Protein AF-A0A7V9Q3D6-F1 (afdb_monomer)

Sequence (67 aa):
MNTPNAAPGDRVLIFDTTLRDGEQSPGISLNTAEKLEIAHQLARLGVDVIEAGFPIASPGDFESVQA

Structure (mmCIF, N/CA/C/O backbone):
data_AF-A0A7V9Q3D6-F1
#
_entry.id   AF-A0A7V9Q3D6-F1
#
loop_
_atom_site.group_PDB
_atom_site.id
_atom_site.type_symbol
_atom_site.label_atom_id
_atom_site.label_alt_id
_atom_site.label_comp_id
_atom_site.label_asym_id
_atom_site.label_entity_id
_atom_site.label_seq_id
_atom_site.pdbx_PDB_ins_code
_atom_site.Cartn_x
_atom_site.Cartn_y
_atom_site.Cartn_z
_atom_site.occupancy
_atom_site.B_iso_or_equiv
_atom_site.auth_seq_id
_atom_site.auth_comp_id
_atom_site.auth_asym_id
_atom_site.auth_atom_id
_atom_site.pdbx_PDB_model_num
ATOM 1 N N . MET A 1 1 ? -13.217 -14.128 33.723 1.00 45.16 1 MET A N 1
ATOM 2 C CA . MET A 1 1 ? -12.972 -12.742 33.276 1.00 45.16 1 MET A CA 1
ATOM 3 C C . MET A 1 1 ? -13.872 -12.505 32.077 1.00 45.16 1 MET A C 1
ATOM 5 O O . MET A 1 1 ? -13.643 -13.131 31.053 1.00 45.16 1 MET A O 1
ATOM 9 N N . ASN A 1 2 ? -14.943 -11.724 32.236 1.00 45.62 2 ASN A N 1
ATOM 10 C CA . ASN A 1 2 ? -15.850 -11.401 31.133 1.00 45.62 2 ASN A CA 1
ATOM 11 C C . ASN A 1 2 ? -15.217 -10.296 30.287 1.00 45.62 2 ASN A C 1
ATOM 13 O O . ASN A 1 2 ? -14.988 -9.198 30.788 1.00 45.62 2 ASN A O 1
ATOM 17 N N . THR A 1 3 ? -14.938 -10.586 29.023 1.00 56.41 3 THR A N 1
ATOM 18 C CA . THR A 1 3 ? -14.674 -9.562 28.010 1.00 56.41 3 THR A CA 1
ATOM 19 C C . THR A 1 3 ? -15.968 -8.784 27.753 1.00 56.41 3 THR A C 1
ATOM 21 O O . THR A 1 3 ? -17.001 -9.423 27.525 1.00 56.41 3 THR A O 1
ATOM 24 N N . PRO A 1 4 ? -15.967 -7.439 27.791 1.00 63.62 4 PRO A N 1
ATOM 25 C CA . PRO A 1 4 ? -17.126 -6.683 27.357 1.00 63.62 4 PRO A CA 1
ATOM 26 C C . PRO A 1 4 ? -17.318 -6.917 25.858 1.00 63.62 4 PRO A C 1
ATOM 28 O O . PRO A 1 4 ? -16.397 -6.752 25.062 1.00 63.62 4 PRO A O 1
ATOM 31 N N . ASN A 1 5 ? -18.519 -7.361 25.501 1.00 63.03 5 ASN A N 1
ATOM 32 C CA . ASN A 1 5 ? -19.001 -7.406 24.131 1.00 63.03 5 ASN A CA 1
ATOM 33 C C . ASN A 1 5 ? -18.999 -5.963 23.598 1.00 63.03 5 ASN A C 1
ATOM 35 O O . ASN A 1 5 ? -19.819 -5.161 24.046 1.00 63.03 5 ASN A O 1
ATOM 39 N N . ALA A 1 6 ? -18.034 -5.619 22.742 1.00 62.03 6 ALA A N 1
ATOM 40 C CA . ALA A 1 6 ? -17.930 -4.293 22.137 1.00 62.03 6 ALA A CA 1
ATOM 41 C C . ALA A 1 6 ? -19.220 -3.977 21.361 1.00 62.03 6 ALA A C 1
ATOM 43 O O . ALA A 1 6 ? -19.772 -4.854 20.688 1.00 62.03 6 ALA A O 1
ATOM 44 N N . ALA A 1 7 ? -19.740 -2.756 21.491 1.00 62.88 7 ALA A N 1
ATOM 45 C CA . ALA A 1 7 ? -20.987 -2.378 20.840 1.00 62.88 7 ALA A CA 1
ATOM 46 C C . ALA A 1 7 ? -20.796 -2.330 19.307 1.00 62.88 7 ALA A C 1
ATOM 48 O O . ALA A 1 7 ? -19.681 -2.088 18.830 1.00 62.88 7 ALA A O 1
ATOM 49 N N . PRO A 1 8 ? -21.854 -2.539 18.496 1.00 59.03 8 PRO A N 1
ATOM 50 C CA . PRO A 1 8 ? -21.758 -2.367 17.050 1.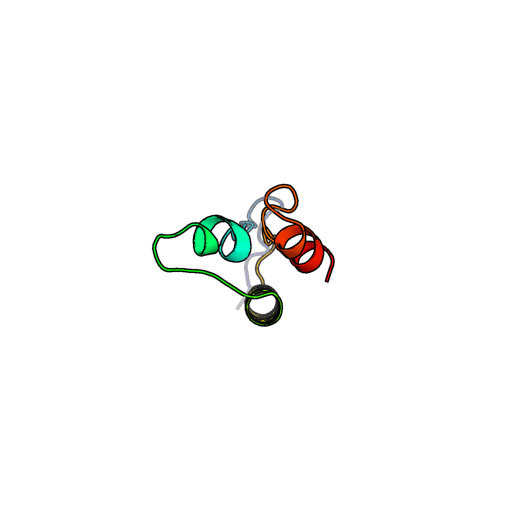00 59.03 8 PRO A CA 1
ATOM 51 C C . PRO A 1 8 ? -21.402 -0.901 16.750 1.00 59.03 8 PRO A C 1
ATOM 53 O O . PRO A 1 8 ? -22.234 -0.017 16.931 1.00 59.03 8 PRO A O 1
ATOM 56 N N . GLY A 1 9 ? -20.152 -0.647 16.349 1.00 70.75 9 GLY A N 1
ATOM 57 C CA . GLY A 1 9 ? -19.608 0.702 16.135 1.00 70.75 9 GLY A CA 1
ATOM 58 C C . GLY A 1 9 ? -18.238 0.964 16.775 1.00 70.75 9 GLY A C 1
ATOM 59 O O . GLY A 1 9 ? -17.575 1.913 16.378 1.00 70.75 9 GLY A O 1
ATOM 60 N N . ASP A 1 10 ? -17.775 0.106 17.690 1.00 83.56 10 ASP A N 1
ATOM 61 C CA . ASP A 1 10 ? -16.499 0.299 18.408 1.00 83.56 10 ASP A CA 1
ATOM 62 C C . ASP A 1 10 ? -15.257 -0.221 17.652 1.00 83.56 10 ASP A C 1
ATOM 64 O O . ASP A 1 10 ? -14.129 -0.110 18.138 1.00 83.56 10 ASP A O 1
ATOM 68 N N . ARG A 1 11 ? -15.428 -0.824 16.467 1.00 86.00 11 ARG A N 1
ATOM 69 C CA . ARG A 1 11 ? -14.301 -1.355 15.687 1.00 86.00 11 ARG A CA 1
ATOM 70 C C . ARG A 1 11 ? -13.624 -0.231 14.904 1.00 86.00 11 ARG A C 1
ATOM 72 O O . ARG A 1 11 ? -14.204 0.307 13.965 1.00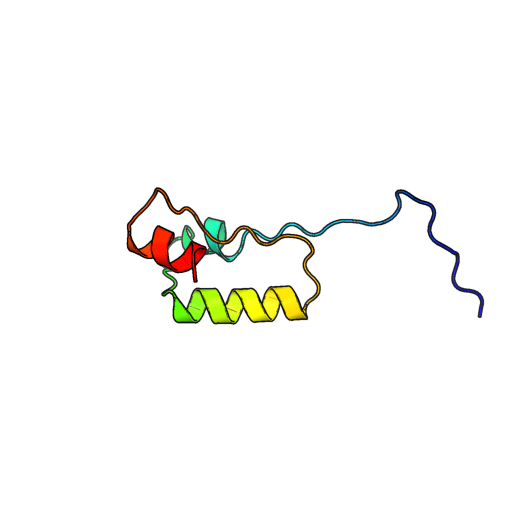 86.00 11 ARG A O 1
ATOM 79 N N . VAL A 1 12 ? -12.371 0.058 15.248 1.00 91.06 12 VAL A N 1
ATOM 80 C CA . VAL A 1 12 ? -11.475 0.885 14.428 1.00 91.06 12 VAL A CA 1
ATOM 81 C C . VAL A 1 12 ? -11.033 0.073 13.212 1.00 91.06 12 VAL A C 1
ATOM 83 O O . VAL A 1 12 ? -10.628 -1.078 13.365 1.00 91.06 12 VAL A O 1
ATOM 86 N N . LEU A 1 13 ? -11.124 0.674 12.024 1.00 95.25 13 LEU A N 1
ATOM 87 C CA . LEU A 1 13 ? -10.589 0.106 10.789 1.00 95.25 13 LEU 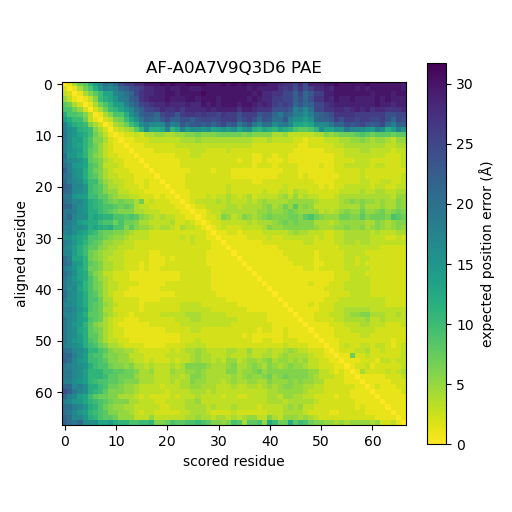A CA 1
ATOM 88 C C . LEU A 1 13 ? -9.227 0.727 10.488 1.00 95.25 13 LEU A C 1
ATOM 90 O O . LEU A 1 13 ? -9.071 1.947 10.559 1.00 95.25 13 LEU A O 1
ATOM 94 N N . ILE A 1 14 ? -8.265 -0.111 10.130 1.00 97.00 14 ILE A N 1
ATOM 95 C CA . ILE A 1 14 ? -6.930 0.291 9.711 1.00 97.00 14 ILE A CA 1
ATOM 96 C C . ILE A 1 14 ? -6.875 0.310 8.185 1.00 97.00 14 ILE A C 1
ATOM 98 O O . ILE A 1 14 ? -7.042 -0.718 7.527 1.00 97.00 14 ILE A O 1
ATOM 102 N N . PHE A 1 15 ? -6.635 1.501 7.644 1.00 97.62 15 PHE A N 1
ATOM 103 C CA . PHE A 1 15 ? -6.338 1.739 6.237 1.00 97.62 15 PHE A CA 1
ATOM 104 C C . PHE A 1 15 ? -4.847 2.059 6.108 1.00 97.62 15 PHE A C 1
ATOM 106 O O . PHE A 1 15 ? -4.390 3.057 6.665 1.00 97.62 15 PHE A O 1
ATOM 113 N N . ASP A 1 16 ? -4.099 1.200 5.422 1.00 98.19 16 ASP A N 1
ATOM 114 C CA . ASP A 1 16 ? -2.647 1.313 5.283 1.00 98.19 16 ASP A CA 1
ATOM 115 C C . ASP A 1 16 ? -2.260 1.767 3.867 1.00 98.19 16 ASP A C 1
ATOM 117 O O . ASP A 1 16 ? -2.707 1.181 2.879 1.00 98.19 16 ASP A O 1
ATOM 121 N N . THR A 1 17 ? -1.423 2.806 3.770 1.00 96.88 17 THR A N 1
ATOM 122 C CA . THR A 1 17 ? -0.977 3.406 2.499 1.00 96.88 17 THR A CA 1
ATOM 123 C C . THR A 1 17 ? 0.484 3.108 2.164 1.00 96.88 17 THR A C 1
ATOM 125 O O . THR A 1 17 ? 1.061 3.742 1.280 1.00 96.88 17 THR A O 1
ATOM 128 N N . THR A 1 18 ? 1.112 2.126 2.825 1.00 96.19 18 THR A N 1
ATOM 129 C CA . THR A 1 18 ? 2.548 1.832 2.663 1.00 96.19 18 THR A CA 1
ATOM 130 C C . THR A 1 18 ? 2.930 1.571 1.204 1.00 96.19 18 THR A C 1
ATOM 132 O O . THR A 1 18 ? 3.953 2.072 0.743 1.00 96.19 18 THR A O 1
ATOM 135 N N . LEU A 1 19 ? 2.112 0.831 0.447 1.00 95.56 19 LEU A N 1
ATOM 136 C CA . LEU A 1 19 ? 2.432 0.453 -0.937 1.00 95.56 19 LEU A CA 1
ATOM 137 C C . LEU A 1 19 ? 2.226 1.581 -1.960 1.00 95.56 19 LEU A C 1
ATOM 139 O O . LEU A 1 19 ? 2.722 1.474 -3.078 1.00 95.56 19 LEU A O 1
ATOM 143 N N . ARG A 1 20 ? 1.525 2.659 -1.589 1.00 94.62 20 ARG A N 1
ATOM 144 C CA . ARG A 1 20 ? 1.262 3.818 -2.454 1.00 94.62 20 ARG A CA 1
ATOM 145 C C . ARG A 1 20 ? 2.045 5.041 -1.995 1.00 94.62 20 ARG A C 1
ATOM 147 O O . ARG A 1 20 ? 2.897 5.533 -2.727 1.00 94.62 20 ARG A O 1
ATOM 154 N N . ASP A 1 21 ? 1.774 5.533 -0.789 1.00 93.50 21 ASP A N 1
ATOM 155 C CA . ASP A 1 21 ? 2.428 6.727 -0.239 1.00 93.50 21 ASP A CA 1
ATOM 156 C C . ASP A 1 21 ? 3.871 6.438 0.174 1.00 93.50 21 ASP A C 1
ATOM 158 O O . ASP A 1 21 ? 4.761 7.267 -0.028 1.00 93.50 21 ASP A O 1
ATOM 162 N N . GLY A 1 22 ? 4.116 5.250 0.734 1.00 93.06 22 GLY A N 1
ATOM 163 C CA . GLY A 1 22 ? 5.456 4.843 1.155 1.00 93.06 22 GLY A CA 1
ATOM 164 C C . GLY A 1 22 ? 6.430 4.785 -0.020 1.00 93.06 22 GLY A C 1
ATOM 165 O O . GLY A 1 22 ? 7.546 5.289 0.089 1.00 93.06 22 GLY A O 1
ATOM 166 N N . GLU A 1 23 ? 5.993 4.272 -1.171 1.00 91.25 23 GLU A N 1
ATOM 167 C CA . GLU A 1 23 ? 6.807 4.258 -2.392 1.00 91.25 23 GLU A CA 1
ATOM 168 C C . GLU A 1 23 ? 7.079 5.663 -2.954 1.00 91.25 23 GLU A C 1
ATOM 170 O O . GLU A 1 23 ? 8.144 5.905 -3.512 1.00 91.25 23 GLU A O 1
ATOM 175 N N . GLN A 1 24 ? 6.165 6.620 -2.771 1.00 87.94 24 GLN A N 1
ATOM 176 C CA . GLN A 1 24 ? 6.363 8.008 -3.211 1.00 87.94 24 GLN A CA 1
ATOM 177 C C . GLN A 1 24 ? 7.341 8.799 -2.324 1.00 87.94 24 GLN A C 1
ATOM 179 O O . GLN A 1 24 ? 7.661 9.953 -2.627 1.00 87.94 24 GLN A O 1
ATOM 184 N N . SER A 1 25 ? 7.832 8.202 -1.234 1.00 91.81 25 SER A N 1
ATOM 185 C CA . SER A 1 25 ? 8.821 8.832 -0.364 1.00 91.81 25 SER A CA 1
ATOM 186 C C . SER A 1 25 ? 10.184 8.955 -1.064 1.00 91.81 25 SER A C 1
ATOM 188 O O . SER A 1 25 ? 10.635 8.012 -1.719 1.00 91.81 25 SER A O 1
ATOM 190 N N . PRO A 1 26 ? 10.897 10.090 -0.921 1.00 92.12 26 PRO A N 1
ATOM 191 C CA . PRO A 1 26 ? 12.189 10.285 -1.571 1.00 92.12 26 PRO A CA 1
ATOM 192 C C . PRO A 1 26 ? 13.191 9.173 -1.243 1.00 92.12 26 PRO A C 1
ATOM 194 O O . PRO A 1 26 ? 13.493 8.919 -0.078 1.00 92.12 26 PRO A O 1
ATOM 197 N N . GLY A 1 27 ? 13.745 8.550 -2.284 1.00 90.38 27 GLY A N 1
ATOM 198 C CA . GLY A 1 27 ? 14.737 7.481 -2.148 1.00 90.38 27 GLY A CA 1
ATOM 199 C C . GLY A 1 27 ? 14.152 6.081 -1.946 1.00 90.38 27 GLY A C 1
ATOM 200 O O . GLY A 1 27 ? 14.927 5.145 -1.771 1.00 90.38 27 GLY A O 1
ATOM 201 N N . ILE A 1 28 ? 12.827 5.927 -2.001 1.00 90.00 28 ILE A N 1
ATOM 202 C CA . ILE A 1 28 ? 12.153 4.628 -1.992 1.00 90.00 28 ILE A CA 1
ATOM 203 C C . ILE A 1 28 ? 11.677 4.295 -3.409 1.00 90.00 28 ILE A C 1
ATOM 205 O O . ILE A 1 28 ? 11.195 5.150 -4.144 1.00 90.00 28 ILE A O 1
ATOM 209 N N . SER A 1 29 ? 11.855 3.041 -3.804 1.00 86.94 29 SER A N 1
ATOM 210 C CA . SER A 1 29 ? 11.260 2.449 -5.000 1.00 86.94 29 SER A CA 1
ATOM 211 C C . SER A 1 29 ? 11.058 0.974 -4.691 1.00 86.94 29 SER A C 1
ATOM 213 O O . SER A 1 29 ? 12.002 0.332 -4.230 1.00 86.94 29 SER A O 1
ATOM 215 N N . LEU A 1 30 ? 9.838 0.466 -4.872 1.00 90.00 30 LEU A N 1
ATOM 216 C CA . LEU A 1 30 ? 9.500 -0.918 -4.566 1.00 90.00 30 LEU A CA 1
ATOM 217 C C . LEU A 1 30 ? 9.229 -1.659 -5.870 1.00 90.00 30 LEU A C 1
ATOM 219 O O . LEU A 1 30 ? 8.401 -1.253 -6.682 1.00 90.00 30 LEU A O 1
ATOM 223 N N . ASN A 1 31 ? 9.897 -2.785 -6.077 1.00 90.62 31 ASN A N 1
ATOM 224 C CA . ASN A 1 31 ? 9.524 -3.671 -7.173 1.00 90.62 31 ASN A CA 1
ATOM 225 C C . ASN A 1 31 ? 8.281 -4.506 -6.808 1.00 90.62 31 ASN A C 1
ATOM 227 O O . ASN A 1 31 ? 7.878 -4.595 -5.648 1.00 90.62 31 ASN A O 1
ATOM 231 N N . THR A 1 32 ? 7.677 -5.163 -7.798 1.00 91.12 32 THR A N 1
ATOM 232 C CA . THR A 1 32 ? 6.459 -5.968 -7.607 1.00 91.12 32 THR A CA 1
ATOM 233 C C . THR A 1 32 ? 6.607 -7.051 -6.534 1.00 91.12 32 THR A C 1
ATOM 235 O O . THR A 1 32 ? 5.686 -7.261 -5.750 1.00 91.12 32 THR A O 1
ATOM 238 N 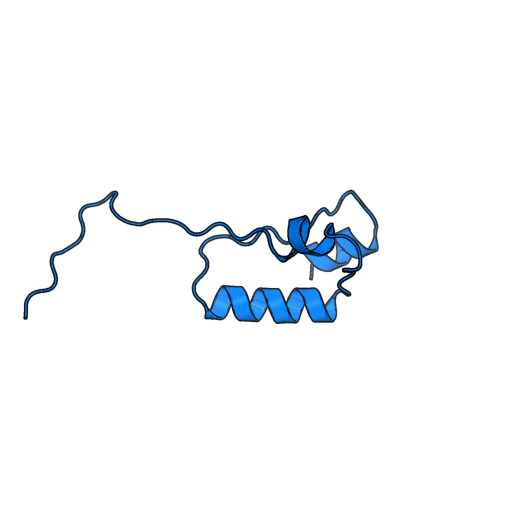N . ALA A 1 33 ? 7.759 -7.723 -6.449 1.00 93.69 33 ALA A N 1
ATOM 239 C CA . ALA A 1 33 ? 7.974 -8.769 -5.450 1.00 93.69 33 ALA A CA 1
ATOM 240 C C . ALA A 1 33 ? 8.056 -8.192 -4.027 1.00 93.69 33 ALA A C 1
ATOM 242 O O . ALA A 1 33 ? 7.490 -8.765 -3.099 1.00 93.69 33 ALA A O 1
ATOM 243 N N . GLU A 1 34 ? 8.708 -7.040 -3.859 1.00 94.75 34 GLU A N 1
ATOM 244 C CA . GLU A 1 34 ? 8.750 -6.312 -2.585 1.00 94.75 34 GLU A CA 1
ATOM 245 C C . GLU A 1 34 ? 7.357 -5.823 -2.175 1.00 94.75 34 GLU A C 1
ATOM 247 O O . GLU A 1 34 ? 6.975 -5.971 -1.013 1.00 94.75 34 GLU A O 1
ATOM 252 N N . LYS A 1 35 ? 6.568 -5.309 -3.130 1.00 94.50 35 LYS A N 1
ATOM 253 C CA . LYS A 1 35 ? 5.176 -4.900 -2.893 1.00 94.50 35 LYS A CA 1
ATOM 254 C C . LYS A 1 35 ? 4.322 -6.073 -2.409 1.00 94.50 35 LYS A C 1
ATOM 256 O O . LYS A 1 35 ? 3.628 -5.934 -1.404 1.00 94.50 35 LYS A O 1
ATOM 261 N N . LEU A 1 36 ? 4.411 -7.231 -3.066 1.00 95.38 36 LEU A N 1
ATOM 262 C CA . LEU A 1 36 ? 3.681 -8.441 -2.668 1.00 95.38 36 LEU A CA 1
ATOM 263 C C . LEU A 1 36 ? 4.106 -8.948 -1.286 1.00 95.38 36 LEU A C 1
ATOM 265 O O . LEU A 1 36 ? 3.254 -9.312 -0.476 1.00 95.38 36 LEU A O 1
ATOM 269 N N . GLU A 1 37 ? 5.405 -8.945 -0.986 1.00 97.50 37 GLU A N 1
ATOM 270 C CA . GLU A 1 37 ? 5.898 -9.346 0.332 1.00 97.50 37 GLU A CA 1
ATOM 271 C C . GLU A 1 37 ? 5.333 -8.435 1.430 1.00 97.50 37 GLU A C 1
ATOM 273 O O . GLU A 1 37 ? 4.757 -8.923 2.403 1.00 97.50 37 GLU A O 1
ATOM 278 N N . ILE A 1 38 ? 5.407 -7.112 1.252 1.00 97.00 38 ILE A N 1
ATOM 279 C CA . ILE A 1 38 ? 4.839 -6.143 2.199 1.00 97.00 38 ILE A CA 1
ATOM 280 C C . ILE A 1 38 ? 3.318 -6.324 2.317 1.00 97.00 38 ILE A C 1
ATOM 282 O O . ILE A 1 38 ? 2.804 -6.361 3.436 1.00 97.00 38 ILE A O 1
ATOM 286 N N . ALA A 1 39 ? 2.598 -6.503 1.203 1.00 97.12 39 ALA A N 1
ATOM 287 C CA . ALA A 1 39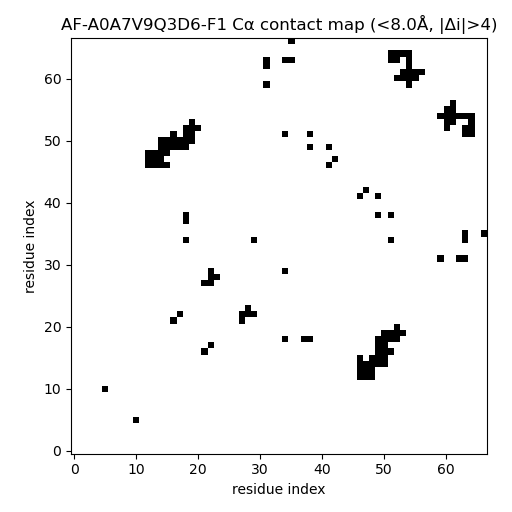 ? 1.154 -6.747 1.202 1.00 97.12 39 ALA A CA 1
ATOM 288 C C . ALA A 1 39 ? 0.783 -7.973 2.052 1.00 97.12 39 ALA A C 1
ATOM 290 O O . ALA A 1 39 ? -0.126 -7.907 2.884 1.00 97.12 39 ALA A O 1
ATOM 291 N N . HIS A 1 40 ? 1.526 -9.076 1.910 1.00 97.62 40 HIS A N 1
ATOM 292 C CA . HIS A 1 40 ? 1.330 -10.269 2.730 1.00 97.62 40 HIS A CA 1
ATOM 293 C C . HIS A 1 40 ? 1.623 -10.011 4.211 1.00 97.62 40 HIS A C 1
ATOM 295 O O . HIS A 1 40 ? 0.889 -10.506 5.068 1.00 97.62 40 HIS A O 1
ATOM 301 N N . GLN A 1 41 ? 2.657 -9.232 4.543 1.00 98.38 41 GLN A N 1
ATOM 302 C CA . GLN A 1 41 ? 2.940 -8.885 5.939 1.00 98.38 41 GLN A CA 1
ATOM 303 C C . GLN A 1 41 ? 1.840 -8.004 6.551 1.00 98.38 41 GLN A C 1
ATOM 305 O O . GLN A 1 41 ? 1.415 -8.272 7.675 1.00 98.38 41 GLN A O 1
ATOM 310 N N . LEU A 1 42 ? 1.321 -7.017 5.815 1.00 98.06 42 LEU A N 1
ATOM 311 C CA . LEU A 1 42 ? 0.204 -6.170 6.254 1.00 98.06 42 LEU A CA 1
ATOM 312 C C . LEU A 1 42 ? -1.081 -6.988 6.457 1.00 98.06 42 LEU A C 1
ATOM 314 O O . LEU A 1 42 ? -1.766 -6.836 7.471 1.00 98.06 42 LEU A O 1
ATOM 318 N N . ALA A 1 43 ? -1.367 -7.928 5.553 1.00 96.62 43 ALA A N 1
ATOM 319 C CA . ALA A 1 43 ? -2.489 -8.850 5.703 1.00 96.62 43 ALA A CA 1
ATOM 320 C C . ALA A 1 43 ? -2.332 -9.749 6.944 1.00 96.62 43 ALA A C 1
ATOM 322 O O . ALA A 1 43 ? -3.282 -9.933 7.706 1.00 96.62 43 ALA A O 1
ATOM 323 N N . ARG A 1 44 ? -1.122 -10.268 7.203 1.00 97.94 44 ARG A N 1
ATOM 324 C CA . ARG A 1 44 ? -0.815 -11.061 8.411 1.00 97.94 44 ARG A CA 1
ATOM 325 C C . ARG A 1 44 ? -0.916 -10.248 9.702 1.00 97.94 44 ARG A 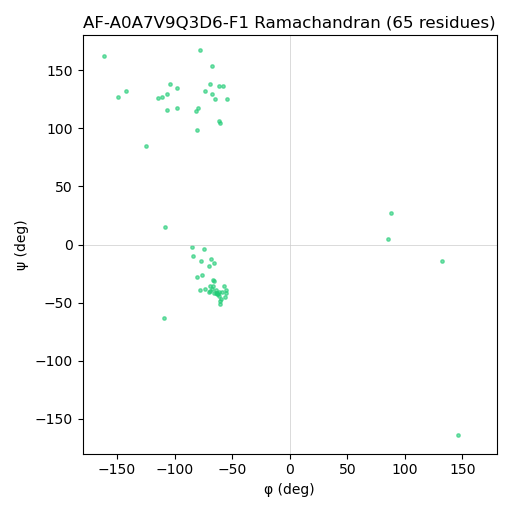C 1
ATOM 327 O O . ARG A 1 44 ? -1.256 -10.820 10.735 1.00 97.94 44 ARG A O 1
ATOM 334 N N . LEU A 1 45 ? -0.624 -8.948 9.650 1.00 97.38 45 LEU A N 1
ATOM 335 C CA . LEU A 1 45 ? -0.784 -8.020 10.774 1.00 97.38 45 LEU A CA 1
ATOM 336 C C . LEU A 1 45 ? -2.264 -7.754 11.106 1.00 97.38 45 LEU A C 1
ATOM 338 O O . LEU A 1 45 ? -2.570 -7.330 12.218 1.00 97.38 45 LEU A O 1
ATOM 342 N N . GLY A 1 46 ? -3.179 -8.049 10.178 1.00 96.06 46 GL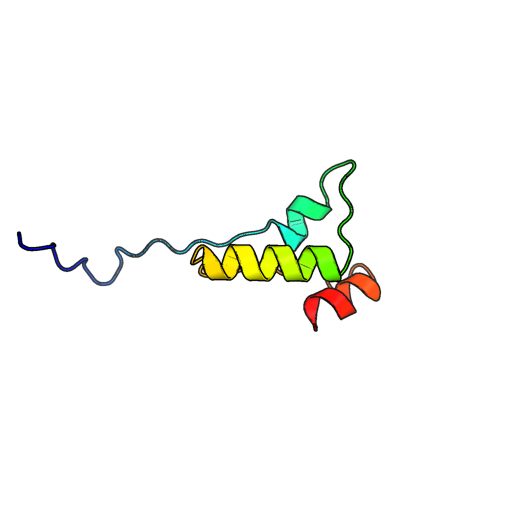Y A N 1
ATOM 343 C CA . GLY A 1 46 ? -4.615 -7.843 10.354 1.00 96.06 46 GLY A CA 1
ATOM 344 C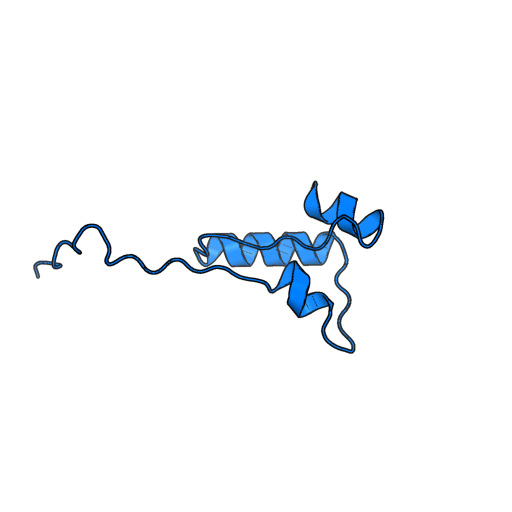 C . GLY A 1 46 ? -5.086 -6.446 9.954 1.00 96.06 46 GLY A C 1
ATOM 345 O O . GLY A 1 46 ? -6.077 -5.971 10.502 1.00 96.06 46 GLY A O 1
ATOM 346 N N . VAL A 1 47 ? -4.384 -5.787 9.025 1.00 97.31 47 VAL A N 1
ATOM 347 C CA . VAL A 1 47 ? -4.857 -4.542 8.401 1.00 97.31 47 VAL A CA 1
ATOM 348 C C . VAL A 1 47 ? -6.165 -4.807 7.653 1.00 97.31 47 VAL A C 1
ATOM 350 O O . VAL A 1 47 ? -6.291 -5.808 6.948 1.00 97.31 47 VAL A O 1
ATOM 353 N N . ASP A 1 48 ? -7.139 -3.908 7.798 1.00 97.44 48 ASP A N 1
ATOM 354 C CA . ASP A 1 48 ? -8.462 -4.079 7.196 1.00 97.44 48 ASP A CA 1
ATOM 355 C C . ASP A 1 48 ? -8.469 -3.755 5.699 1.00 97.44 48 ASP A C 1
ATOM 357 O O . ASP A 1 48 ? -9.149 -4.426 4.922 1.00 97.44 48 ASP A O 1
ATOM 361 N N . VAL A 1 49 ? -7.731 -2.717 5.294 1.00 97.56 49 VAL A N 1
ATOM 362 C CA . VAL A 1 49 ? -7.650 -2.253 3.905 1.00 97.56 49 VAL A CA 1
ATOM 363 C C . VAL A 1 49 ? -6.225 -1.800 3.588 1.00 97.56 49 VAL A C 1
ATOM 365 O O . VAL A 1 49 ? -5.640 -1.019 4.333 1.00 97.56 49 VAL A O 1
ATOM 368 N N . ILE A 1 50 ? -5.690 -2.263 2.458 1.00 97.94 50 ILE A N 1
ATOM 369 C CA . ILE A 1 50 ? -4.360 -1.899 1.955 1.00 97.94 50 ILE A CA 1
ATOM 370 C C . ILE A 1 50 ? -4.536 -1.124 0.645 1.00 97.94 50 ILE A C 1
ATOM 372 O O . ILE A 1 50 ? -5.176 -1.615 -0.287 1.00 97.94 50 ILE A O 1
ATOM 376 N N . GLU A 1 51 ? -3.960 0.072 0.547 1.00 97.12 51 GLU A N 1
ATOM 377 C CA . GLU 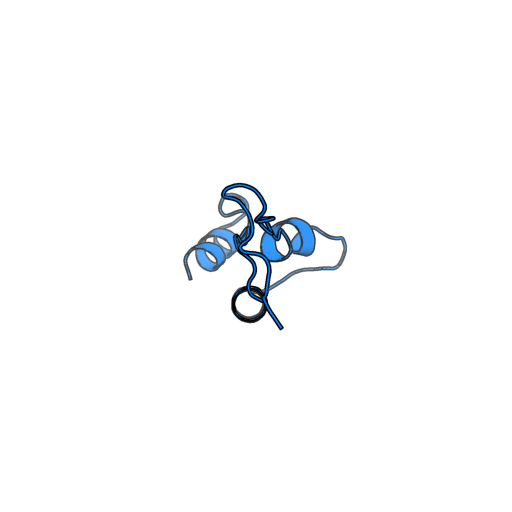A 1 51 ? -3.866 0.814 -0.711 1.00 97.12 51 GLU A CA 1
ATOM 378 C C . GLU A 1 51 ? -2.695 0.269 -1.542 1.00 97.12 51 GLU A C 1
ATOM 380 O O . GLU A 1 51 ? -1.540 0.605 -1.303 1.00 97.12 51 GLU A O 1
ATOM 385 N N . ALA A 1 52 ? -2.994 -0.599 -2.511 1.00 93.62 52 ALA A N 1
ATOM 386 C CA . ALA A 1 52 ? -1.998 -1.416 -3.214 1.00 93.62 52 ALA A CA 1
ATOM 387 C C . ALA A 1 52 ? -1.026 -0.653 -4.141 1.00 93.62 52 ALA A C 1
ATOM 389 O O . ALA A 1 52 ? -0.043 -1.234 -4.596 1.00 93.62 52 ALA A O 1
ATOM 390 N N . GLY A 1 53 ? -1.289 0.620 -4.451 1.00 92.06 53 GLY A N 1
ATOM 391 C CA . GLY A 1 53 ? -0.451 1.428 -5.340 1.00 92.06 53 GLY A CA 1
ATOM 392 C C . GLY A 1 53 ? -1.253 2.426 -6.174 1.00 92.06 53 GLY A C 1
ATOM 393 O O . GLY A 1 53 ? -2.418 2.707 -5.888 1.00 92.06 53 GLY A O 1
ATOM 394 N N . PHE A 1 54 ? -0.636 2.963 -7.233 1.00 92.25 54 PHE A N 1
ATOM 395 C CA . PHE A 1 54 ? -1.273 3.923 -8.139 1.00 92.25 54 PHE A CA 1
ATOM 396 C C . PHE A 1 54 ? -1.204 3.445 -9.603 1.00 92.25 54 PHE A C 1
ATOM 398 O O . PHE A 1 54 ? -0.315 3.856 -10.347 1.00 92.25 54 PHE A O 1
ATOM 405 N N . PRO A 1 55 ? -2.146 2.595 -10.057 1.00 89.00 55 PRO A N 1
ATOM 406 C CA . PRO A 1 55 ? -2.011 1.825 -11.302 1.00 89.00 55 PRO A CA 1
ATOM 407 C C . PRO A 1 55 ? -1.985 2.678 -12.579 1.00 89.00 55 PRO A C 1
ATOM 409 O O . PRO A 1 55 ? -1.594 2.198 -13.636 1.00 89.00 55 PRO A O 1
ATOM 412 N N . ILE A 1 56 ? -2.397 3.947 -12.503 1.00 91.06 56 ILE A N 1
ATOM 413 C CA . ILE A 1 56 ? -2.338 4.877 -13.637 1.00 91.06 56 ILE A CA 1
ATOM 414 C C . ILE A 1 56 ? -0.965 5.545 -13.803 1.00 91.06 56 ILE A C 1
ATOM 416 O O . ILE A 1 56 ? -0.731 6.205 -14.813 1.00 91.06 56 ILE A O 1
ATOM 420 N N . ALA A 1 57 ? -0.061 5.398 -12.829 1.00 86.19 57 ALA A N 1
ATOM 421 C CA . ALA A 1 57 ? 1.264 6.008 -12.872 1.00 86.19 57 ALA A CA 1
ATOM 422 C C . ALA A 1 57 ? 2.169 5.359 -13.926 1.00 86.19 57 ALA A C 1
ATOM 424 O O . ALA A 1 57 ? 2.896 6.062 -14.630 1.00 86.19 57 ALA A O 1
ATOM 425 N N . SER A 1 58 ? 2.121 4.029 -14.053 1.00 86.12 58 SER A N 1
ATOM 426 C CA . SER A 1 58 ? 2.946 3.279 -14.998 1.00 86.12 58 SER A CA 1
ATOM 427 C C . SER A 1 58 ? 2.388 1.871 -15.268 1.00 86.12 58 SER A C 1
ATOM 429 O O . SER A 1 58 ? 1.613 1.353 -14.462 1.00 86.12 58 SER A O 1
ATOM 431 N N . PRO A 1 59 ? 2.808 1.198 -16.360 1.00 88.50 59 PRO A N 1
ATOM 432 C CA . PRO A 1 59 ? 2.489 -0.215 -16.578 1.00 88.50 59 PRO A CA 1
ATOM 433 C C . PRO A 1 59 ? 2.961 -1.132 -15.438 1.00 88.50 59 PRO A C 1
ATOM 435 O O . PRO A 1 59 ? 2.253 -2.064 -15.079 1.00 88.50 59 PRO A O 1
ATOM 438 N N . GLY A 1 60 ? 4.117 -0.843 -14.829 1.00 84.50 60 GLY A N 1
ATOM 439 C CA . GLY A 1 60 ? 4.638 -1.633 -13.707 1.00 84.50 60 GLY A CA 1
ATOM 440 C C . GLY A 1 60 ? 3.805 -1.480 -12.429 1.00 84.50 60 GLY A C 1
ATOM 441 O O . GLY A 1 60 ? 3.601 -2.451 -11.699 1.00 84.50 60 GLY A O 1
ATOM 442 N N . ASP A 1 61 ? 3.262 -0.286 -12.177 1.00 86.25 61 ASP A N 1
ATOM 443 C CA . ASP A 1 61 ? 2.310 -0.069 -11.081 1.00 86.25 61 ASP A CA 1
ATOM 444 C C . ASP A 1 61 ? 0.990 -0.788 -11.327 1.00 86.25 61 ASP A C 1
ATOM 446 O O . ASP A 1 61 ? 0.414 -1.353 -10.400 1.00 86.25 61 ASP A O 1
ATOM 450 N N . PHE A 1 62 ? 0.524 -0.806 -12.577 1.00 91.38 62 PHE A N 1
ATOM 451 C CA . PHE A 1 62 ? -0.662 -1.562 -12.954 1.00 91.38 62 PHE A CA 1
ATOM 452 C C . PHE A 1 62 ? -0.484 -3.059 -12.682 1.00 91.38 62 PHE A C 1
ATOM 454 O O . PHE A 1 62 ? -1.312 -3.659 -12.000 1.00 91.38 62 PHE A O 1
ATOM 461 N N . GLU A 1 63 ? 0.611 -3.648 -13.171 1.00 89.94 63 GLU A N 1
ATOM 462 C CA . GLU A 1 63 ? 0.928 -5.065 -12.959 1.00 89.94 63 GLU A CA 1
ATOM 463 C C . GLU A 1 63 ? 1.045 -5.397 -11.468 1.00 89.94 63 GLU A C 1
ATOM 465 O O . GLU A 1 63 ? 0.519 -6.411 -11.020 1.00 89.94 63 GLU A O 1
ATOM 470 N N . SER A 1 64 ? 1.662 -4.510 -10.682 1.00 88.75 64 SER A N 1
ATOM 471 C CA . SER A 1 64 ? 1.828 -4.713 -9.239 1.00 88.75 64 SER A CA 1
ATOM 472 C C . SER A 1 64 ? 0.507 -4.690 -8.469 1.00 88.75 64 SER A C 1
ATOM 474 O O . SER A 1 64 ? 0.360 -5.431 -7.506 1.00 88.75 64 SER A O 1
ATOM 476 N N . VAL A 1 65 ? -0.453 -3.858 -8.882 1.00 91.31 65 VAL A N 1
ATOM 477 C CA . VAL A 1 65 ? -1.796 -3.806 -8.275 1.00 91.31 65 VAL A CA 1
ATOM 478 C C . VAL A 1 65 ? -2.663 -4.992 -8.718 1.00 91.31 65 VAL A C 1
ATOM 480 O O . VAL A 1 65 ? -3.589 -5.373 -8.006 1.00 91.31 65 VAL A O 1
ATOM 483 N N . GLN A 1 66 ? -2.393 -5.560 -9.896 1.00 93.19 66 GLN A N 1
ATOM 484 C CA . GLN A 1 66 ? -3.137 -6.697 -10.441 1.00 93.19 66 GLN A CA 1
ATOM 485 C C . GLN A 1 66 ? -2.711 -8.055 -9.854 1.00 93.19 66 GLN A C 1
ATOM 487 O O . GLN A 1 66 ? -3.518 -8.988 -9.882 1.00 93.19 66 GLN A O 1
ATOM 492 N N . ALA A 1 67 ? -1.455 -8.171 -9.418 1.00 84.44 67 ALA A N 1
ATOM 493 C CA . ALA A 1 67 ? -0.807 -9.419 -9.011 1.00 84.44 67 ALA A CA 1
ATOM 494 C C . ALA A 1 67 ? -1.352 -10.047 -7.715 1.00 84.44 67 ALA A C 1
ATOM 496 O O . ALA A 1 67 ? -1.913 -9.322 -6.864 1.00 84.44 67 ALA A O 1
#

pLDDT: mean 88.32, std 12.63, range [45.16, 98.38]

Radius of gyration: 15.67 Å; Cα contacts (8 Å, |Δi|>4): 70; chains: 1; bounding box: 36×23×50 Å

Nearest PDB structures (foldseek):
  3rmj-assembly1_A  TM=9.891E-01  e=5.219E-05  Neisseria meningitidis serogroup B
  6ktq-assembly1_B  TM=8.532E-01  e=3.249E-04  Sulfolobus acidocaldarius DSM 639
  4ov4-assembly1_A-2  TM=9.632E-01  e=2.651E-03  Leptospira biflexa serovar Patoc strain 'Patoc 1 (Paris)'
  4ov9-assembly1_A-2  TM=9.660E-01  e=2.651E-03  Leptospira biflexa serovar Patoc strain 'Patoc 1 (Paris)'
  3u6w-assembly1_B  TM=8.220E-01  e=1.889E-02  Mycobacterium tuberculosis H37Rv

Secondary structure (DSSP, 8-state):
-PPP---TT--PPPEE-IIIIITTSTT----HHHHHHHHHHHHHHT-SEE----TTS-HHHHHHHH-

Foldseek 3Di:
DDDPPDDVPPDDAAEEECQAVVCVPPPHHAALVRLVVVVVVCVVVVHRHYPSYDLVPDVRRVVSSVD

Solvent-accessible surface area (backbone atoms only — not comparable to full-atom values): 4204 Å² total; per-residue (Å²): 135,86,78,80,81,74,59,97,80,71,76,84,79,47,75,43,46,60,57,35,59,48,38,71,38,91,95,45,79,72,54,57,69,56,46,50,53,50,51,52,51,43,52,74,71,62,52,72,40,73,42,65,47,54,49,87,79,38,73,68,34,32,51,44,56,72,104

Mean predicted aligned error: 6.68 Å